Protein AF-A0A1T5K7V4-F1 (afdb_monomer)

Structure (mmCIF, N/CA/C/O backbone):
data_AF-A0A1T5K7V4-F1
#
_entry.id   AF-A0A1T5K7V4-F1
#
loop_
_atom_site.group_PDB
_atom_site.id
_atom_site.type_symbol
_atom_site.label_atom_id
_atom_site.label_alt_id
_atom_site.label_comp_id
_atom_site.label_asym_id
_atom_site.label_entity_id
_atom_site.label_seq_id
_atom_site.pdbx_PDB_ins_code
_atom_site.Cartn_x
_atom_site.Cartn_y
_atom_site.Cartn_z
_atom_site.occupancy
_atom_site.B_iso_or_equiv
_atom_site.auth_seq_id
_atom_site.auth_comp_id
_atom_site.auth_asym_id
_atom_site.auth_atom_id
_atom_site.pdbx_PDB_model_num
ATOM 1 N N . MET A 1 1 ? -40.252 -21.399 31.799 1.00 39.50 1 MET A N 1
ATOM 2 C CA . MET A 1 1 ? -39.753 -20.063 31.396 1.00 39.50 1 MET A CA 1
ATOM 3 C C . MET A 1 1 ? -38.482 -20.237 30.570 1.00 39.50 1 MET A C 1
ATOM 5 O O . MET A 1 1 ? -37.434 -20.515 31.136 1.00 39.50 1 MET A O 1
ATOM 9 N N . ALA A 1 2 ? -38.575 -20.160 29.240 1.00 42.44 2 ALA A N 1
ATOM 10 C CA . ALA A 1 2 ? -37.427 -20.296 28.344 1.00 42.44 2 ALA A CA 1
ATOM 11 C C . ALA A 1 2 ? -36.771 -18.922 28.131 1.00 42.44 2 ALA A C 1
ATOM 13 O O . ALA A 1 2 ? -37.377 -18.019 27.559 1.00 42.44 2 ALA A O 1
ATOM 14 N N . ARG A 1 3 ? -35.535 -18.749 28.612 1.00 47.44 3 ARG A N 1
ATOM 15 C CA . ARG A 1 3 ? -34.706 -17.584 28.278 1.00 47.44 3 ARG A CA 1
ATOM 16 C C . ARG A 1 3 ? -34.248 -17.726 26.827 1.00 47.44 3 ARG A C 1
ATOM 18 O O . ARG A 1 3 ? -33.303 -18.457 26.540 1.00 47.44 3 ARG A O 1
ATOM 25 N N . VAL A 1 4 ? -34.923 -17.032 25.913 1.00 49.59 4 VAL A N 1
ATOM 26 C CA . VAL A 1 4 ? -34.446 -16.857 24.537 1.00 49.59 4 VAL A CA 1
ATOM 27 C C . VAL A 1 4 ? -33.076 -16.182 24.609 1.00 49.59 4 VAL A C 1
ATOM 29 O O . VAL A 1 4 ? -32.926 -15.070 25.112 1.00 49.59 4 VAL A O 1
ATOM 32 N N . THR A 1 5 ? -32.043 -16.891 24.165 1.00 51.78 5 THR A N 1
ATOM 33 C CA . THR A 1 5 ? -30.659 -16.417 24.198 1.00 51.78 5 THR A CA 1
ATOM 34 C C . THR A 1 5 ? -30.432 -15.540 22.965 1.00 51.78 5 THR A C 1
ATOM 36 O O . THR A 1 5 ? -29.982 -16.015 21.933 1.00 51.78 5 THR A O 1
ATOM 39 N N . VAL A 1 6 ? -30.763 -14.248 23.053 1.00 53.22 6 VAL A N 1
ATOM 40 C CA . VAL A 1 6 ? -30.698 -13.268 21.936 1.00 53.22 6 VAL A CA 1
ATOM 41 C C . VAL A 1 6 ? -29.249 -12.856 21.568 1.00 53.22 6 VAL A C 1
ATOM 43 O O . VAL A 1 6 ? -29.010 -12.032 20.691 1.00 53.22 6 VAL A O 1
ATOM 46 N N . ARG A 1 7 ? -28.229 -13.431 22.220 1.00 50.47 7 ARG A N 1
ATOM 47 C CA . ARG A 1 7 ? -26.819 -13.004 22.107 1.00 50.47 7 ARG A CA 1
ATOM 48 C C . ARG A 1 7 ? -26.027 -13.412 20.838 1.00 50.47 7 ARG A C 1
ATOM 50 O O . ARG A 1 7 ? -25.084 -12.679 20.522 1.00 50.47 7 ARG A O 1
ATOM 57 N N . PRO A 1 8 ? -26.323 -14.494 20.081 1.00 53.34 8 PRO A N 1
ATOM 58 C CA . PRO A 1 8 ? -25.454 -14.883 18.963 1.00 53.34 8 PRO A CA 1
ATOM 59 C C . PRO A 1 8 ? -25.644 -14.003 17.715 1.00 53.34 8 PRO A C 1
ATOM 61 O O . PRO A 1 8 ? -24.663 -13.670 17.052 1.00 53.34 8 PRO A O 1
ATOM 64 N N . VAL A 1 9 ? -26.872 -13.552 17.429 1.00 51.09 9 VAL A N 1
ATOM 65 C CA . VAL A 1 9 ? -27.205 -12.813 16.194 1.00 51.09 9 VAL A CA 1
ATOM 66 C C . VAL A 1 9 ? -26.568 -11.419 16.159 1.00 51.09 9 VAL A C 1
ATOM 68 O O . VAL A 1 9 ? -25.961 -11.047 15.159 1.00 51.09 9 VAL A O 1
ATOM 71 N N . VAL A 1 10 ? -26.600 -10.674 17.269 1.00 53.59 10 VAL A N 1
ATOM 72 C CA . VAL A 1 10 ? -25.990 -9.328 17.353 1.00 53.59 10 VAL A CA 1
ATOM 73 C C . VAL A 1 10 ? -24.461 -9.388 17.192 1.00 53.59 10 VAL A C 1
ATOM 75 O O . VAL A 1 10 ? -23.859 -8.533 16.538 1.00 53.59 10 VAL A O 1
ATOM 78 N N . THR A 1 11 ? -23.824 -10.443 17.712 1.00 59.69 11 THR A N 1
ATOM 79 C CA . THR A 1 11 ? -22.369 -10.654 17.595 1.00 59.69 11 THR A CA 1
ATOM 80 C C . THR A 1 11 ? -21.961 -11.011 16.159 1.00 59.69 11 THR A C 1
ATOM 82 O O . THR A 1 11 ? -20.936 -10.532 15.669 1.00 59.69 11 THR A O 1
ATOM 85 N N . LEU A 1 12 ? -22.772 -11.815 15.462 1.00 57.81 12 LEU A N 1
ATOM 86 C CA . LEU A 1 12 ? -22.570 -12.166 14.052 1.00 57.81 12 LEU A CA 1
ATOM 87 C C . LEU A 1 12 ? -22.741 -10.950 13.131 1.00 57.81 12 LEU A C 1
ATOM 89 O O . LEU A 1 12 ? -21.874 -10.704 12.294 1.00 57.81 12 LEU A O 1
ATOM 93 N N . LEU A 1 13 ? -23.784 -10.140 13.341 1.00 60.09 13 LEU A N 1
ATOM 94 C CA . LEU A 1 13 ? -24.031 -8.917 12.565 1.00 60.09 13 LEU A CA 1
ATOM 95 C C . LEU A 1 13 ? -22.907 -7.886 12.737 1.00 60.09 13 LEU A C 1
ATOM 97 O O . LEU A 1 13 ? -22.443 -7.302 11.761 1.00 60.09 13 LEU A O 1
ATOM 101 N N . THR A 1 14 ? -22.397 -7.719 13.961 1.00 63.12 14 THR A N 1
ATOM 102 C CA . THR A 1 14 ? -21.269 -6.808 14.230 1.00 63.12 14 THR A CA 1
ATOM 103 C C . THR A 1 14 ? -19.984 -7.273 13.539 1.00 63.12 14 THR A C 1
ATOM 105 O O . THR A 1 14 ? -19.242 -6.462 12.985 1.00 63.12 14 THR A O 1
ATOM 108 N N . ARG A 1 15 ? -19.719 -8.588 13.524 1.00 59.88 15 ARG A N 1
ATOM 109 C CA . ARG A 1 15 ? -18.563 -9.158 12.815 1.00 59.88 15 ARG A CA 1
ATOM 110 C C . ARG A 1 15 ? -18.683 -9.014 11.299 1.00 59.88 15 ARG A C 1
ATOM 112 O O . ARG A 1 15 ? -17.694 -8.654 10.669 1.00 59.88 15 ARG A O 1
ATOM 119 N N . ALA A 1 16 ? -19.867 -9.239 10.733 1.00 56.91 16 ALA A N 1
ATOM 120 C CA . ALA A 1 16 ? -20.115 -9.055 9.306 1.00 56.91 16 ALA A CA 1
ATOM 121 C C . ALA A 1 16 ? -19.948 -7.584 8.886 1.00 56.91 16 ALA A C 1
ATOM 123 O O . ALA A 1 16 ? -19.241 -7.297 7.927 1.00 56.91 16 ALA A O 1
ATOM 124 N N . ALA A 1 17 ? -20.490 -6.636 9.657 1.00 61.06 17 ALA A N 1
ATOM 125 C CA . ALA A 1 17 ? -20.337 -5.206 9.383 1.00 61.06 17 ALA A CA 1
ATOM 126 C C . ALA A 1 17 ? -18.891 -4.696 9.546 1.00 61.06 17 ALA A C 1
ATOM 128 O O . ALA A 1 17 ? -18.508 -3.717 8.905 1.00 61.06 17 ALA A O 1
ATOM 129 N N . SER A 1 18 ? -18.084 -5.324 10.410 1.00 65.25 18 SER A N 1
ATOM 130 C CA . SER A 1 18 ? -16.643 -5.045 10.490 1.00 65.25 18 SER A CA 1
ATOM 131 C C . SER A 1 18 ? -15.904 -5.598 9.274 1.00 65.25 18 SER A C 1
ATOM 133 O O . SER A 1 18 ? -15.053 -4.910 8.731 1.00 65.25 18 SER A O 1
ATOM 135 N N . PHE A 1 19 ? -16.250 -6.810 8.832 1.00 59.59 19 PHE A N 1
ATOM 136 C CA . PHE A 1 19 ? -15.637 -7.443 7.665 1.00 59.59 19 PHE A CA 1
ATOM 137 C C . PHE A 1 19 ? -15.934 -6.680 6.369 1.00 59.59 19 PHE A C 1
ATOM 139 O O . PHE A 1 19 ? -15.029 -6.470 5.573 1.00 59.59 19 PHE A O 1
ATOM 146 N N . LEU A 1 20 ? -17.166 -6.199 6.184 1.00 64.25 20 LEU A N 1
ATOM 147 C CA . LEU A 1 20 ? -17.526 -5.379 5.022 1.00 64.25 20 LEU A CA 1
ATOM 148 C C . LEU A 1 20 ? -16.727 -4.068 4.985 1.00 64.25 20 LEU A C 1
ATOM 150 O O . LEU A 1 20 ? -16.114 -3.762 3.973 1.00 64.25 20 LEU A O 1
ATOM 154 N N . ARG A 1 21 ? -16.606 -3.368 6.122 1.00 70.06 21 ARG A N 1
ATOM 155 C CA . ARG A 1 21 ? -15.768 -2.157 6.224 1.00 70.06 21 ARG A CA 1
ATOM 156 C C . ARG A 1 21 ? -14.282 -2.412 5.978 1.00 70.06 21 ARG A C 1
ATOM 158 O O . ARG A 1 21 ? -13.560 -1.508 5.562 1.00 70.06 21 ARG A O 1
ATOM 165 N N . ASP A 1 22 ? -13.815 -3.607 6.314 1.00 77.00 22 ASP A N 1
ATOM 166 C CA . ASP A 1 22 ? -12.448 -4.042 6.058 1.00 77.00 22 ASP A CA 1
ATOM 167 C C . ASP A 1 22 ? -12.225 -4.318 4.561 1.00 77.00 22 ASP A C 1
ATOM 169 O O . ASP A 1 22 ? -11.157 -3.992 4.046 1.00 77.00 22 ASP A O 1
ATOM 173 N N . LEU A 1 23 ? -13.227 -4.854 3.854 1.00 74.75 23 LEU A N 1
ATOM 174 C CA . LEU A 1 23 ? -13.189 -5.030 2.399 1.00 74.75 23 LEU A CA 1
ATOM 175 C C . LEU A 1 23 ? -13.211 -3.690 1.660 1.00 74.75 23 LEU A C 1
ATOM 177 O O . LEU A 1 23 ? -12.323 -3.466 0.842 1.00 74.75 23 LEU A O 1
ATOM 181 N N . ASP A 1 24 ? -14.125 -2.783 2.021 1.00 80.94 24 ASP A N 1
ATOM 182 C CA . ASP A 1 24 ? -14.196 -1.439 1.426 1.00 80.94 24 ASP A CA 1
ATOM 183 C C . ASP A 1 24 ? -12.839 -0.724 1.543 1.00 80.94 24 ASP A C 1
ATOM 185 O O . ASP A 1 24 ? -12.306 -0.198 0.571 1.00 80.94 24 ASP A O 1
ATOM 189 N N . PHE A 1 25 ? -12.200 -0.805 2.716 1.00 81.06 25 PHE A N 1
ATOM 190 C CA . PHE A 1 25 ? -10.872 -0.227 2.924 1.00 81.06 25 PHE A CA 1
ATOM 191 C C . PHE A 1 25 ? -9.785 -0.857 2.040 1.00 81.06 25 PHE A C 1
ATOM 193 O O . PHE A 1 25 ? -8.872 -0.158 1.606 1.00 81.06 25 PHE A O 1
ATOM 200 N N . LEU A 1 26 ? -9.817 -2.172 1.807 1.00 83.19 26 LEU A N 1
ATOM 201 C CA . LEU A 1 26 ? -8.848 -2.835 0.926 1.00 83.19 26 LEU A CA 1
ATOM 202 C C . LEU A 1 26 ? -9.072 -2.458 -0.541 1.00 83.19 26 LEU A C 1
ATOM 204 O O . LEU A 1 26 ? -8.110 -2.384 -1.309 1.00 83.19 26 LEU A O 1
ATOM 208 N N . ASP A 1 27 ? -10.312 -2.202 -0.933 1.00 84.00 27 ASP A N 1
ATOM 209 C CA . ASP A 1 27 ? -10.637 -1.727 -2.273 1.00 84.00 27 ASP A CA 1
ATOM 210 C C . ASP A 1 27 ? -10.198 -0.273 -2.464 1.00 84.00 27 ASP A C 1
ATOM 212 O O . ASP A 1 27 ? -9.469 0.001 -3.422 1.00 84.00 27 ASP A O 1
ATOM 216 N N . ASP A 1 28 ? -10.461 0.604 -1.491 1.00 82.50 28 ASP A N 1
ATOM 217 C CA . ASP A 1 28 ? -9.928 1.973 -1.451 1.00 82.50 28 ASP A CA 1
ATOM 218 C C . ASP A 1 28 ? -8.393 1.974 -1.510 1.00 82.50 28 ASP A C 1
ATOM 220 O O . ASP A 1 28 ? -7.775 2.684 -2.306 1.00 82.50 28 ASP A O 1
ATOM 224 N N . LEU A 1 29 ? -7.749 1.119 -0.708 1.00 83.75 29 LEU A N 1
ATOM 225 C CA . LEU A 1 29 ? -6.296 0.970 -0.706 1.00 83.75 29 LEU A CA 1
ATOM 226 C C . LEU A 1 29 ? -5.785 0.469 -2.064 1.00 83.75 29 LEU A C 1
ATOM 228 O O . LEU A 1 29 ? -4.767 0.944 -2.555 1.00 83.75 29 LEU A O 1
ATOM 232 N N . GLY A 1 30 ? -6.478 -0.488 -2.680 1.00 81.00 30 GLY A N 1
ATOM 233 C CA . GLY A 1 30 ? -6.131 -1.023 -3.993 1.00 81.00 30 GLY A CA 1
ATOM 234 C C . GLY A 1 30 ? -6.259 0.012 -5.112 1.00 81.00 30 GLY A C 1
ATOM 235 O O . GLY A 1 30 ? -5.440 0.002 -6.035 1.00 81.00 30 GLY A O 1
ATOM 236 N N . ALA A 1 31 ? -7.231 0.919 -5.013 1.00 82.62 31 ALA A N 1
ATOM 237 C CA . ALA A 1 31 ? -7.448 2.014 -5.955 1.00 82.62 31 ALA A CA 1
ATOM 238 C C . ALA A 1 31 ? -6.486 3.194 -5.735 1.00 82.62 31 ALA A C 1
ATOM 240 O O . ALA A 1 31 ? -6.142 3.896 -6.687 1.00 82.62 31 ALA A O 1
ATOM 241 N N . ALA A 1 32 ? -5.998 3.388 -4.509 1.00 84.31 32 ALA A N 1
ATOM 242 C CA . ALA A 1 32 ? -5.129 4.504 -4.167 1.00 84.31 32 ALA A CA 1
ATOM 243 C C . ALA A 1 32 ? -3.820 4.516 -4.969 1.00 84.31 32 ALA A C 1
ATOM 245 O O . ALA A 1 32 ? -3.180 3.487 -5.221 1.00 84.31 32 ALA A O 1
ATOM 246 N N . THR A 1 33 ? -3.389 5.719 -5.344 1.00 77.19 33 THR A N 1
ATOM 247 C CA . THR A 1 33 ? -2.130 5.949 -6.065 1.00 77.19 33 THR A CA 1
ATOM 248 C C . THR A 1 33 ? -0.924 5.836 -5.138 1.00 77.19 33 THR A C 1
ATOM 250 O O . THR A 1 33 ? 0.098 5.271 -5.525 1.00 77.19 33 THR A O 1
ATOM 253 N N . ALA A 1 34 ? -1.047 6.301 -3.896 1.00 81.94 34 ALA A N 1
ATOM 254 C CA . ALA A 1 34 ? -0.035 6.153 -2.862 1.00 81.94 34 ALA A CA 1
ATOM 255 C C . ALA A 1 34 ? -0.683 5.990 -1.487 1.00 81.94 34 ALA A C 1
ATOM 257 O O . ALA A 1 34 ? -1.753 6.527 -1.213 1.00 81.94 34 ALA A O 1
ATOM 258 N N . VAL A 1 35 ? 0.009 5.278 -0.605 1.00 88.25 35 VAL A N 1
ATOM 259 C CA . VAL A 1 35 ? -0.427 5.024 0.769 1.00 88.25 35 VAL A CA 1
ATOM 260 C C . VAL A 1 35 ? 0.689 5.394 1.732 1.00 88.25 35 VAL A C 1
ATOM 262 O O . VAL A 1 35 ? 1.864 5.458 1.357 1.00 88.25 35 VAL A O 1
ATOM 265 N N . GLN A 1 36 ? 0.336 5.648 2.988 1.00 89.44 36 GLN A N 1
ATOM 266 C CA . GLN A 1 36 ? 1.325 5.840 4.043 1.00 89.44 36 GLN A CA 1
ATOM 267 C C . GLN A 1 36 ? 1.385 4.606 4.936 1.00 89.44 36 GLN A C 1
ATOM 269 O O . GLN A 1 36 ? 0.387 4.220 5.546 1.00 89.44 36 GLN A O 1
ATOM 274 N N . VAL A 1 37 ? 2.572 4.014 5.037 1.00 89.38 37 VAL A N 1
ATOM 275 C CA . VAL A 1 37 ? 2.894 2.971 6.008 1.00 89.38 37 VAL A CA 1
ATOM 276 C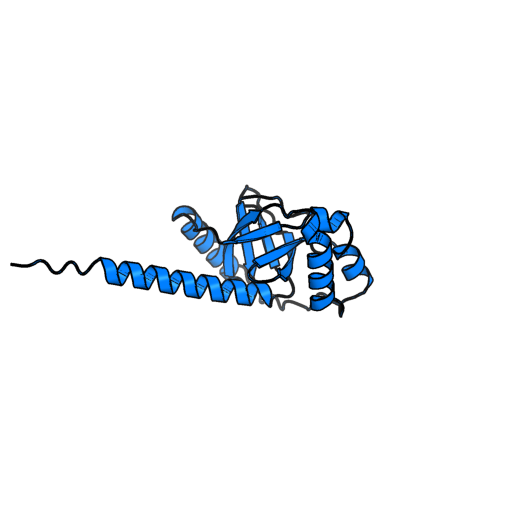 C . VAL A 1 37 ? 3.484 3.638 7.245 1.00 89.38 37 VAL A C 1
ATOM 278 O O . VAL A 1 37 ? 4.473 4.361 7.159 1.00 89.38 37 VAL A O 1
ATOM 281 N N . VAL A 1 38 ? 2.889 3.395 8.409 1.00 89.12 38 VAL A N 1
ATOM 282 C CA . VAL A 1 38 ? 3.393 3.879 9.699 1.00 89.12 38 VAL A CA 1
ATOM 283 C C . VAL A 1 38 ? 3.786 2.676 10.554 1.00 89.12 38 VAL A C 1
ATOM 285 O O . VAL A 1 38 ? 2.896 1.936 10.989 1.00 89.12 38 VAL A O 1
ATOM 288 N N . PRO A 1 39 ? 5.085 2.451 10.820 1.00 85.75 39 PRO A N 1
ATOM 289 C CA . PRO A 1 39 ? 5.527 1.391 11.721 1.00 85.75 39 PRO A CA 1
ATOM 290 C C . PRO A 1 39 ? 4.846 1.500 13.089 1.00 85.75 39 PRO A C 1
ATOM 292 O O . PRO A 1 39 ? 4.633 2.598 13.597 1.00 85.75 39 PRO A O 1
ATOM 295 N N . ALA A 1 40 ? 4.499 0.366 13.703 1.00 82.50 40 ALA A N 1
ATOM 296 C CA . ALA A 1 40 ? 3.844 0.377 15.014 1.00 82.50 40 ALA A CA 1
ATOM 297 C C . ALA A 1 40 ? 4.801 0.682 16.183 1.00 82.50 40 ALA A C 1
ATOM 299 O O . ALA A 1 40 ? 4.335 0.953 17.285 1.00 82.50 40 ALA A O 1
ATOM 300 N N . ARG A 1 41 ? 6.124 0.604 15.973 1.00 75.31 41 ARG A N 1
ATOM 301 C CA . ARG A 1 41 ? 7.129 0.981 16.980 1.00 75.31 41 ARG A CA 1
ATOM 302 C C . ARG A 1 41 ? 7.363 2.489 16.956 1.00 75.31 41 ARG A C 1
AT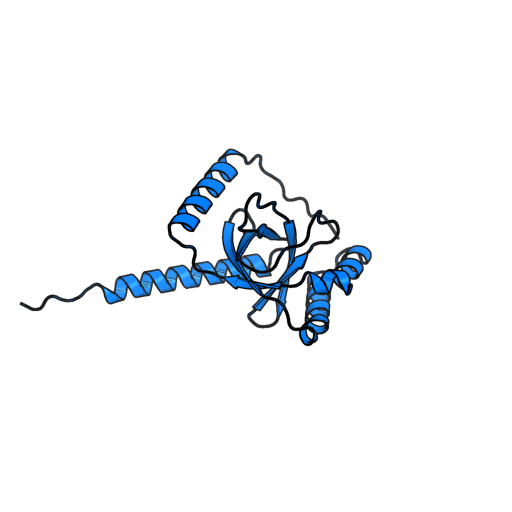OM 304 O O . ARG A 1 41 ? 7.495 3.065 15.879 1.00 75.31 41 ARG A O 1
ATOM 311 N N . GLU A 1 42 ? 7.454 3.097 18.135 1.00 66.38 42 GLU A N 1
ATOM 312 C CA . GLU A 1 42 ? 7.743 4.523 18.269 1.00 66.38 42 GLU A CA 1
ATOM 313 C C . GLU A 1 42 ? 9.243 4.855 18.147 1.00 66.38 42 GLU A C 1
ATOM 315 O O . GLU A 1 42 ? 10.077 4.058 18.583 1.00 66.38 42 GLU A O 1
ATOM 320 N N . PRO A 1 43 ? 9.592 6.039 17.602 1.00 69.25 43 PRO A N 1
ATOM 321 C CA . PRO A 1 43 ? 8.702 6.958 16.887 1.00 69.25 43 PRO A CA 1
ATOM 322 C C . PRO A 1 43 ? 8.377 6.426 15.476 1.00 69.25 43 PRO A C 1
ATOM 324 O O . PRO A 1 43 ? 9.253 6.311 14.616 1.00 69.25 43 PRO A O 1
ATOM 327 N N . GLY A 1 44 ? 7.101 6.115 15.225 1.00 70.81 44 GLY A N 1
ATOM 328 C CA . GLY A 1 44 ? 6.633 5.583 13.946 1.00 70.81 44 GLY A CA 1
ATOM 329 C C . GLY A 1 44 ? 6.493 6.707 12.927 1.00 70.81 44 GLY A C 1
ATOM 330 O O . GLY A 1 44 ? 5.504 7.437 12.939 1.00 70.81 44 GLY A O 1
ATOM 331 N N . ARG A 1 45 ? 7.485 6.880 12.049 1.00 81.38 45 ARG A N 1
ATOM 332 C CA . ARG A 1 45 ? 7.432 7.901 10.991 1.00 81.38 45 ARG A CA 1
ATOM 333 C C . ARG A 1 45 ? 6.667 7.374 9.773 1.00 81.38 45 ARG A C 1
ATOM 335 O O . ARG A 1 45 ? 6.975 6.270 9.326 1.00 81.38 45 ARG A O 1
ATOM 342 N N . PRO A 1 46 ? 5.714 8.139 9.211 1.00 85.31 46 PRO A N 1
ATOM 343 C CA . PRO A 1 46 ? 5.037 7.744 7.986 1.00 85.31 46 PRO A CA 1
ATOM 344 C C . PRO A 1 46 ? 6.000 7.638 6.805 1.00 85.31 46 PRO A C 1
ATOM 346 O O . PRO A 1 46 ? 6.809 8.533 6.559 1.00 85.31 46 PRO A O 1
ATOM 349 N N . GLN A 1 47 ? 5.886 6.544 6.063 1.00 86.25 47 GLN A N 1
ATOM 350 C CA . GLN A 1 47 ? 6.664 6.254 4.868 1.00 86.25 47 GLN A CA 1
ATOM 351 C C . GLN A 1 47 ? 5.712 6.104 3.691 1.00 86.25 47 GLN A C 1
ATOM 353 O O . GLN A 1 47 ? 4.721 5.378 3.765 1.00 86.25 47 GLN A O 1
ATOM 358 N N . ARG A 1 48 ? 5.994 6.823 2.604 1.00 87.81 48 ARG A N 1
ATOM 359 C CA . ARG A 1 48 ? 5.194 6.740 1.384 1.00 87.81 48 ARG A CA 1
ATOM 360 C C . ARG A 1 48 ? 5.491 5.417 0.679 1.00 87.81 48 ARG A C 1
ATOM 362 O O . ARG A 1 48 ? 6.650 5.109 0.404 1.00 87.81 48 ARG A O 1
ATOM 369 N N . SER A 1 49 ? 4.438 4.687 0.345 1.00 87.94 49 SER A N 1
ATOM 370 C CA . SER A 1 49 ? 4.509 3.416 -0.368 1.00 87.94 49 SER A CA 1
ATOM 371 C C . SER A 1 49 ? 3.528 3.401 -1.532 1.00 87.94 49 SER A C 1
ATOM 373 O O . SER A 1 49 ? 2.484 4.054 -1.493 1.00 87.94 49 SER A O 1
ATOM 375 N N . TRP A 1 50 ? 3.874 2.662 -2.579 1.00 90.56 50 TRP A N 1
ATOM 376 C CA . TRP A 1 50 ? 2.961 2.328 -3.667 1.00 90.56 50 TRP A CA 1
ATOM 377 C C . TRP A 1 50 ? 2.319 0.979 -3.396 1.00 90.56 50 TRP A C 1
ATOM 379 O O . TRP A 1 50 ? 2.924 0.123 -2.748 1.00 90.56 50 TRP A O 1
ATOM 389 N N . VAL A 1 51 ? 1.110 0.782 -3.908 1.00 91.62 51 VAL A N 1
ATOM 390 C CA . VAL A 1 51 ? 0.289 -0.391 -3.609 1.00 91.62 51 VAL A CA 1
ATOM 391 C C . VAL A 1 51 ? -0.239 -1.017 -4.888 1.00 91.62 51 VAL A C 1
ATOM 393 O O . VAL A 1 51 ? -0.733 -0.317 -5.770 1.00 91.62 51 VAL A O 1
ATOM 396 N N . VAL A 1 52 ? -0.159 -2.339 -4.982 1.00 92.56 52 VAL A N 1
ATOM 397 C CA . VAL A 1 52 ? -0.726 -3.121 -6.087 1.00 92.56 52 VAL A CA 1
ATOM 398 C C . VAL A 1 52 ? -1.552 -4.273 -5.550 1.00 92.56 52 VAL A C 1
ATOM 400 O O . VAL A 1 52 ? -1.359 -4.730 -4.420 1.00 92.56 52 VAL A O 1
ATOM 403 N N . ARG A 1 53 ? -2.477 -4.740 -6.385 1.00 91.75 53 ARG A N 1
ATOM 404 C CA . ARG A 1 53 ? -3.266 -5.938 -6.139 1.00 91.75 53 ARG A CA 1
ATOM 405 C C . ARG A 1 53 ? -2.773 -7.054 -7.048 1.00 91.75 53 ARG A C 1
ATOM 407 O O . ARG A 1 53 ? -2.632 -6.839 -8.247 1.00 91.75 53 ARG A O 1
ATOM 414 N N . LEU A 1 54 ? -2.557 -8.231 -6.473 1.00 91.00 54 LEU A N 1
ATOM 415 C CA . LEU A 1 54 ? -2.288 -9.465 -7.206 1.00 91.00 54 LEU A CA 1
ATOM 416 C C . LEU A 1 54 ? -3.226 -10.544 -6.653 1.00 91.00 54 LEU A C 1
ATOM 418 O O . LEU A 1 54 ? -3.148 -10.910 -5.479 1.00 91.00 54 LEU A O 1
ATOM 422 N N . GLY A 1 55 ? -4.175 -10.996 -7.476 1.00 88.00 55 GLY A N 1
ATOM 423 C CA . GLY A 1 55 ? -5.281 -11.840 -7.019 1.00 88.00 55 GLY A CA 1
ATOM 424 C C . GLY A 1 55 ? -6.130 -11.143 -5.946 1.00 88.00 55 GL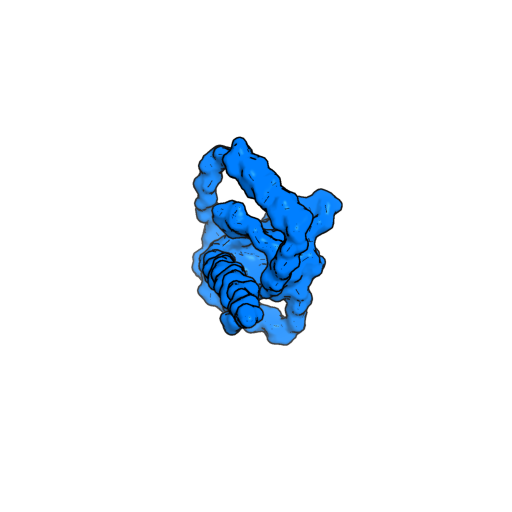Y A C 1
ATOM 425 O O . GLY A 1 55 ? -6.639 -10.042 -6.156 1.00 88.00 55 GLY A O 1
ATOM 426 N N . HIS A 1 56 ? -6.266 -11.774 -4.778 1.00 85.06 56 HIS A N 1
ATOM 427 C CA . HIS A 1 56 ? -7.022 -11.238 -3.636 1.00 85.06 56 HIS A CA 1
ATOM 428 C C . HIS A 1 56 ? -6.156 -10.481 -2.623 1.00 85.06 56 HIS A C 1
ATOM 430 O O . HIS A 1 56 ? -6.655 -10.038 -1.589 1.00 85.06 56 HIS A O 1
ATOM 436 N N . ASP A 1 57 ? -4.862 -10.342 -2.895 1.00 90.00 57 ASP A N 1
ATOM 437 C CA . ASP A 1 57 ? -3.899 -9.794 -1.956 1.00 90.00 57 ASP A CA 1
ATOM 438 C C . ASP A 1 57 ? -3.388 -8.428 -2.388 1.00 90.00 57 ASP A C 1
ATOM 440 O O . ASP A 1 57 ? -3.263 -8.127 -3.576 1.00 90.00 57 ASP A O 1
ATOM 444 N N . LEU A 1 58 ? -3.067 -7.609 -1.388 1.00 92.38 58 LEU A N 1
ATOM 445 C CA . LEU A 1 58 ? -2.452 -6.306 -1.580 1.00 92.38 58 LEU A CA 1
ATOM 446 C C . LEU A 1 58 ? -0.995 -6.346 -1.153 1.00 92.38 58 LEU A C 1
ATOM 448 O O . LEU A 1 58 ? -0.633 -6.959 -0.144 1.00 92.38 58 LEU A O 1
ATOM 452 N N . TYR A 1 59 ? -0.178 -5.644 -1.919 1.00 92.81 59 TYR A N 1
ATOM 453 C CA . TYR A 1 59 ? 1.258 -5.563 -1.733 1.00 92.81 59 TYR A CA 1
ATOM 454 C C . TYR A 1 59 ? 1.662 -4.105 -1.707 1.00 92.81 59 TYR A C 1
ATOM 456 O O . TYR A 1 59 ? 1.173 -3.309 -2.507 1.00 92.81 59 TYR A O 1
ATOM 464 N N . VAL A 1 60 ? 2.541 -3.759 -0.774 1.00 92.25 60 VAL A N 1
ATOM 465 C CA . VAL A 1 60 ? 3.128 -2.427 -0.676 1.00 92.25 60 VAL A CA 1
ATOM 466 C C . VAL A 1 60 ? 4.617 -2.501 -0.938 1.00 92.25 60 VAL A C 1
ATOM 468 O O . VAL A 1 60 ? 5.281 -3.440 -0.508 1.00 92.25 60 VAL A O 1
ATOM 471 N N . ARG A 1 61 ? 5.137 -1.476 -1.601 1.00 91.69 61 ARG A N 1
ATOM 472 C CA . ARG A 1 61 ? 6.559 -1.286 -1.875 1.00 91.69 61 ARG A CA 1
ATOM 473 C C . ARG A 1 61 ? 6.917 0.160 -1.578 1.00 91.69 61 ARG A C 1
ATOM 475 O O . ARG A 1 61 ? 6.076 1.049 -1.747 1.00 91.69 61 ARG A O 1
ATOM 482 N N . SER A 1 62 ? 8.128 0.418 -1.092 1.00 86.44 62 SER A N 1
ATOM 483 C CA . SER A 1 62 ? 8.567 1.794 -0.847 1.00 86.44 62 SER A CA 1
ATOM 484 C C . SER A 1 62 ? 8.474 2.628 -2.120 1.00 86.44 62 SER A C 1
ATOM 486 O O . SER A 1 62 ? 8.909 2.201 -3.187 1.00 86.44 62 SER A O 1
ATOM 488 N N . ALA A 1 63 ? 7.891 3.821 -2.003 1.00 79.75 63 ALA A N 1
ATOM 489 C CA . ALA A 1 63 ? 7.788 4.722 -3.136 1.00 79.75 63 ALA A CA 1
ATOM 490 C C . ALA A 1 63 ? 9.176 5.290 -3.493 1.00 79.75 63 ALA A C 1
ATOM 492 O O . ALA A 1 63 ? 9.987 5.545 -2.593 1.00 79.75 63 ALA A O 1
ATOM 493 N N . PRO A 1 64 ? 9.443 5.569 -4.779 1.00 67.94 64 PRO A N 1
ATOM 494 C CA . PRO A 1 64 ? 10.632 6.310 -5.185 1.00 67.94 64 PRO A CA 1
ATOM 495 C C . PRO A 1 64 ? 10.779 7.622 -4.393 1.00 67.94 64 PRO A C 1
ATOM 497 O O . PRO A 1 64 ? 9.801 8.336 -4.164 1.00 67.94 64 PRO A O 1
ATOM 500 N N . GLY A 1 65 ? 11.998 7.927 -3.937 1.00 66.75 65 GLY A N 1
ATOM 501 C CA . GLY A 1 65 ? 12.293 9.136 -3.155 1.00 66.75 65 GLY A CA 1
ATOM 502 C C . GLY A 1 65 ? 11.815 9.115 -1.695 1.00 66.75 65 GLY A C 1
ATOM 503 O O . GLY A 1 65 ? 11.929 10.125 -1.003 1.00 66.75 65 GLY A O 1
ATOM 504 N N . SER A 1 66 ? 11.288 7.993 -1.186 1.00 66.44 66 SER A N 1
ATOM 505 C CA . SER A 1 66 ? 10.927 7.886 0.232 1.00 66.44 66 SER A CA 1
ATOM 506 C C . SER A 1 66 ? 12.172 7.925 1.131 1.00 66.44 66 SER A C 1
ATOM 508 O O . SER A 1 66 ? 13.128 7.185 0.903 1.00 66.44 66 SER A O 1
ATOM 510 N N . VAL A 1 67 ? 12.132 8.723 2.204 1.00 57.28 67 VAL A N 1
ATOM 511 C CA . VAL A 1 67 ? 13.230 8.882 3.190 1.00 57.28 67 VAL A CA 1
ATOM 512 C C . VAL A 1 67 ? 13.386 7.644 4.106 1.00 57.28 67 VAL A C 1
ATOM 514 O O . VAL A 1 67 ? 14.086 7.675 5.113 1.00 57.28 67 VAL A O 1
ATOM 517 N N . GLY A 1 68 ? 12.725 6.524 3.796 1.00 61.84 68 GLY A N 1
ATOM 518 C CA . GLY A 1 68 ? 12.816 5.290 4.573 1.00 61.84 68 GLY A CA 1
ATOM 519 C C . GLY A 1 68 ? 12.054 4.123 3.949 1.00 61.84 68 GLY A C 1
ATOM 520 O O . GLY A 1 68 ? 11.183 4.318 3.105 1.00 61.84 68 GLY A O 1
ATOM 521 N N . ARG A 1 69 ? 12.375 2.901 4.391 1.00 72.50 69 ARG A N 1
ATOM 522 C CA . ARG A 1 69 ? 11.677 1.674 3.985 1.00 72.50 69 ARG A CA 1
ATOM 523 C C . ARG A 1 69 ? 10.695 1.198 5.041 1.00 72.50 69 ARG A C 1
ATOM 525 O O . ARG A 1 69 ? 11.031 1.232 6.231 1.00 72.50 69 ARG A O 1
ATOM 532 N N . ALA A 1 70 ? 9.542 0.704 4.592 1.00 71.62 70 ALA A N 1
ATOM 533 C CA . ALA A 1 70 ? 8.662 -0.067 5.458 1.00 71.62 70 ALA A CA 1
ATOM 534 C C . ALA A 1 70 ? 9.459 -1.248 6.022 1.00 71.62 70 ALA A C 1
ATOM 536 O O . ALA A 1 70 ? 10.189 -1.919 5.294 1.00 71.62 70 ALA A O 1
ATOM 537 N N . GLY A 1 71 ? 9.397 -1.444 7.336 1.00 75.56 71 GLY A N 1
ATOM 538 C CA . GLY A 1 71 ? 9.892 -2.663 7.964 1.00 75.56 71 GLY A CA 1
ATOM 539 C C . GLY A 1 71 ? 8.779 -3.702 8.008 1.00 75.56 71 GLY A C 1
ATOM 540 O O . GLY A 1 71 ? 7.610 -3.336 8.145 1.00 75.56 71 GLY A O 1
ATOM 541 N N . GLY A 1 72 ? 9.133 -4.984 7.942 1.00 83.06 72 GLY A N 1
ATOM 542 C CA . GLY A 1 72 ? 8.182 -6.067 8.177 1.00 83.06 72 GLY A CA 1
ATOM 543 C C . GLY A 1 72 ? 7.556 -6.007 9.578 1.00 83.06 72 GLY A C 1
ATOM 544 O O . GLY A 1 72 ? 8.080 -5.383 10.508 1.00 83.06 72 GLY A O 1
ATOM 545 N N . GLY A 1 73 ? 6.422 -6.684 9.745 1.00 89.06 73 GLY A N 1
ATOM 546 C CA . GLY A 1 73 ? 5.723 -6.803 11.021 1.00 89.06 73 GLY A CA 1
ATOM 547 C C . GLY A 1 73 ? 4.557 -5.824 11.200 1.00 89.06 73 GLY A C 1
ATOM 548 O O . GLY A 1 73 ? 3.826 -5.504 10.264 1.00 89.06 73 GLY A O 1
ATOM 549 N N . ARG A 1 74 ? 4.313 -5.400 12.448 1.00 90.62 74 ARG A N 1
ATOM 550 C CA . ARG A 1 74 ? 3.150 -4.565 12.798 1.00 90.62 74 ARG A CA 1
ATOM 551 C C . ARG A 1 74 ? 3.302 -3.146 12.253 1.00 90.62 74 ARG A C 1
ATOM 553 O O . ARG A 1 74 ? 4.259 -2.447 12.590 1.00 90.62 74 ARG A O 1
ATOM 560 N N . ALA A 1 75 ? 2.295 -2.693 11.518 1.00 90.69 75 ALA A N 1
ATOM 561 C CA . ALA A 1 75 ? 2.216 -1.334 11.001 1.00 90.69 75 ALA A CA 1
ATOM 562 C C . ALA A 1 75 ? 0.766 -0.830 10.987 1.00 90.69 75 ALA A C 1
ATOM 564 O O . ALA A 1 75 ? -0.176 -1.548 11.325 1.00 90.69 75 ALA A O 1
ATOM 565 N N . HIS A 1 76 ? 0.595 0.425 10.592 1.00 89.44 76 HIS A N 1
ATOM 566 C CA . HIS A 1 76 ? -0.685 0.995 10.212 1.00 89.44 76 HIS A CA 1
ATOM 567 C C . HIS A 1 76 ? -0.606 1.486 8.773 1.00 89.44 76 HIS A C 1
ATOM 569 O O . HIS A 1 76 ? 0.386 2.107 8.395 1.00 89.44 76 HIS A O 1
ATOM 575 N N . LEU A 1 77 ? -1.663 1.256 8.004 1.00 89.31 77 LEU A N 1
ATOM 576 C CA . LEU A 1 77 ? -1.854 1.894 6.710 1.00 89.31 77 LEU A CA 1
ATOM 577 C C . LEU A 1 77 ? -2.770 3.094 6.847 1.00 89.31 77 LEU A C 1
ATOM 579 O O . LEU A 1 77 ? -3.738 3.053 7.607 1.00 89.31 77 LEU A O 1
ATOM 583 N N . GLN A 1 78 ? -2.447 4.147 6.107 1.00 86.69 78 GLN A N 1
ATOM 584 C CA . GLN A 1 78 ? -3.270 5.336 5.968 1.00 86.69 78 GLN A CA 1
ATOM 585 C C . GLN A 1 78 ? -3.555 5.624 4.499 1.00 86.69 78 GLN A C 1
ATOM 587 O O . GLN A 1 78 ? -2.626 5.739 3.695 1.00 86.69 78 GLN A O 1
ATOM 592 N N . VAL A 1 79 ? -4.842 5.782 4.198 1.00 84.25 79 VAL A N 1
ATOM 593 C CA . VAL A 1 79 ? -5.374 6.237 2.911 1.00 84.25 79 VAL A CA 1
ATOM 594 C C . VAL A 1 79 ? -6.521 7.205 3.198 1.00 84.25 79 VAL A C 1
ATOM 596 O O . VAL A 1 79 ? -7.329 6.942 4.085 1.00 84.25 79 VAL A O 1
ATOM 599 N N . ASP A 1 80 ? -6.511 8.383 2.577 1.00 79.94 80 ASP A N 1
ATOM 600 C CA . ASP A 1 80 ? -7.547 9.427 2.703 1.00 79.94 80 ASP A CA 1
ATOM 601 C C . ASP A 1 80 ? -7.971 9.812 4.134 1.00 79.94 80 ASP A C 1
ATOM 603 O O . ASP A 1 80 ? -9.044 10.352 4.395 1.00 79.94 80 ASP A O 1
ATOM 607 N N . GLY A 1 81 ? -7.073 9.614 5.103 1.00 78.38 81 GLY A N 1
ATOM 608 C CA . GLY A 1 81 ? -7.333 9.861 6.523 1.00 78.38 81 GLY A CA 1
ATOM 609 C C . GLY A 1 81 ? -7.828 8.672 7.322 1.00 78.38 81 GLY A C 1
ATOM 610 O O . GLY A 1 81 ? -7.840 8.737 8.552 1.00 78.38 81 GLY A O 1
ATOM 611 N N . THR A 1 82 ? -8.200 7.593 6.648 1.00 82.62 82 THR A N 1
ATOM 612 C CA . THR A 1 82 ? -8.561 6.336 7.281 1.00 82.62 82 THR A CA 1
ATOM 613 C C . THR A 1 82 ? -7.293 5.586 7.644 1.00 82.62 82 THR A C 1
ATOM 615 O O . THR A 1 82 ? -6.474 5.265 6.785 1.00 82.62 82 THR A O 1
ATOM 618 N N . ARG A 1 83 ? -7.136 5.287 8.937 1.00 84.81 83 ARG A N 1
ATOM 619 C CA . ARG A 1 83 ? -6.036 4.478 9.465 1.00 84.81 83 ARG A CA 1
ATOM 620 C C . ARG A 1 83 ? -6.526 3.072 9.794 1.00 84.81 83 ARG A C 1
ATOM 622 O O . ARG A 1 83 ? -7.556 2.914 10.459 1.00 84.81 83 ARG A O 1
ATOM 629 N N . ARG A 1 84 ? -5.775 2.050 9.378 1.00 86.56 84 ARG A N 1
ATOM 630 C CA . ARG A 1 84 ? -6.045 0.648 9.729 1.00 86.56 84 ARG A CA 1
ATOM 631 C C . ARG A 1 84 ? -4.791 -0.092 10.195 1.00 86.56 84 ARG A C 1
ATOM 633 O O . ARG A 1 84 ? -3.726 0.089 9.606 1.00 86.56 84 ARG A O 1
ATOM 640 N N . PRO A 1 85 ? -4.892 -0.918 11.249 1.00 89.62 85 PRO A N 1
ATOM 641 C CA . PRO A 1 85 ? -3.818 -1.807 11.690 1.00 89.62 85 PRO A CA 1
ATOM 642 C C . PRO A 1 85 ? -3.566 -2.927 10.670 1.00 89.62 85 PRO A C 1
ATOM 644 O O . PRO A 1 85 ? -4.489 -3.606 10.218 1.00 89.62 85 PRO A O 1
ATOM 647 N N . VAL A 1 86 ? -2.299 -3.179 10.360 1.00 91.62 86 VAL A N 1
ATOM 648 C CA . VAL A 1 86 ? -1.902 -4.242 9.434 1.00 91.62 86 VA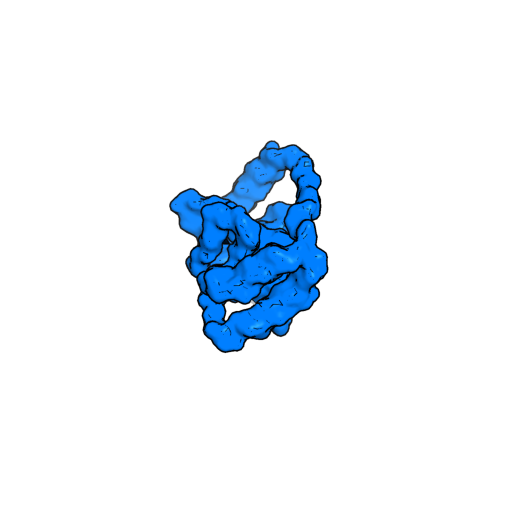L A CA 1
ATOM 649 C C . VAL A 1 86 ? -0.698 -5.030 9.936 1.00 91.62 86 VAL A C 1
ATOM 651 O O . VAL A 1 86 ? 0.027 -4.617 10.848 1.00 91.62 86 VAL A O 1
ATOM 654 N N . MET A 1 87 ? -0.496 -6.185 9.316 1.00 91.38 87 MET A N 1
ATOM 655 C CA . MET A 1 87 ? 0.743 -6.943 9.329 1.00 91.38 87 MET A CA 1
ATOM 656 C C . MET A 1 87 ? 1.375 -6.876 7.942 1.00 91.38 87 MET A C 1
ATOM 658 O O . MET A 1 87 ? 0.701 -7.132 6.944 1.00 91.38 87 MET A O 1
ATOM 662 N N . LEU A 1 88 ? 2.661 -6.550 7.904 1.00 92.38 88 LEU A N 1
ATOM 663 C CA . LEU A 1 88 ? 3.500 -6.586 6.717 1.00 92.38 88 LEU A CA 1
ATOM 664 C C . LEU A 1 88 ? 4.292 -7.892 6.737 1.00 92.38 88 LEU A C 1
ATOM 666 O O . LEU A 1 88 ? 5.147 -8.084 7.602 1.00 92.38 88 LEU A O 1
ATOM 670 N N . ALA A 1 89 ? 3.951 -8.804 5.831 1.00 91.12 89 ALA A N 1
ATOM 671 C CA . ALA A 1 89 ? 4.614 -10.095 5.693 1.00 91.12 89 ALA A CA 1
ATOM 672 C C . ALA A 1 89 ? 5.605 -10.069 4.526 1.00 91.12 89 ALA A C 1
ATOM 674 O O . ALA A 1 89 ? 5.322 -9.454 3.497 1.00 91.12 89 ALA A O 1
ATOM 675 N N . GLU A 1 90 ? 6.738 -10.751 4.698 1.00 89.69 90 GLU A N 1
ATOM 676 C CA . GLU A 1 90 ? 7.721 -10.959 3.632 1.00 89.69 90 GLU A CA 1
ATOM 677 C C . GLU A 1 90 ? 7.075 -11.646 2.425 1.00 89.69 90 GLU A C 1
ATOM 679 O O . GLU A 1 90 ? 6.139 -12.447 2.556 1.00 89.69 90 GLU A O 1
ATOM 684 N N . VAL A 1 91 ? 7.572 -11.304 1.243 1.00 90.00 91 VAL A N 1
ATOM 685 C CA . VAL A 1 91 ? 7.113 -11.851 -0.031 1.00 90.00 91 VAL A CA 1
ATOM 686 C C . VAL A 1 91 ? 8.132 -12.871 -0.522 1.00 90.00 91 VAL A C 1
ATOM 688 O O . VAL A 1 91 ? 9.337 -12.670 -0.394 1.00 90.00 91 VAL A O 1
ATOM 691 N N . ALA A 1 92 ? 7.643 -13.988 -1.056 1.00 87.19 92 ALA A N 1
ATOM 692 C CA . ALA A 1 92 ? 8.504 -15.004 -1.643 1.00 87.19 92 ALA A CA 1
ATOM 693 C C . ALA A 1 92 ? 9.179 -14.447 -2.919 1.00 87.19 92 ALA A C 1
ATOM 695 O O . ALA A 1 92 ? 8.484 -13.791 -3.706 1.00 87.19 92 ALA A O 1
ATOM 696 N N . PRO A 1 93 ? 10.487 -14.679 -3.146 1.00 84.19 93 PRO A N 1
ATOM 697 C CA . PRO A 1 93 ? 11.219 -14.099 -4.276 1.00 84.19 93 PRO A CA 1
ATOM 698 C C . PRO A 1 93 ? 10.595 -14.378 -5.649 1.00 84.19 93 PRO A C 1
ATOM 700 O O . PRO A 1 93 ? 10.680 -13.548 -6.550 1.00 84.19 93 PRO A O 1
ATOM 703 N N . GLU A 1 94 ? 9.917 -15.514 -5.800 1.00 87.50 94 GLU A N 1
ATOM 704 C CA . GLU A 1 94 ? 9.276 -15.959 -7.041 1.00 87.50 94 GLU A CA 1
ATOM 705 C C . GLU A 1 94 ? 8.097 -15.062 -7.449 1.00 87.50 94 GLU A C 1
ATOM 707 O O . GLU A 1 94 ? 7.704 -15.043 -8.612 1.00 87.50 94 GLU A O 1
ATOM 712 N N . LEU A 1 95 ? 7.530 -14.302 -6.505 1.00 90.62 95 LEU A N 1
ATOM 713 C CA . LEU A 1 95 ? 6.447 -13.358 -6.776 1.00 90.62 95 LEU A CA 1
ATOM 714 C C . LEU A 1 95 ? 6.949 -11.988 -7.240 1.00 90.62 95 LEU A C 1
ATOM 716 O O . LEU A 1 95 ? 6.130 -11.175 -7.662 1.00 90.62 95 LEU A O 1
ATOM 720 N N . HIS A 1 96 ? 8.251 -11.693 -7.156 1.00 87.88 96 HIS A N 1
ATOM 721 C CA . HIS A 1 96 ? 8.755 -10.356 -7.475 1.00 87.88 96 HIS A CA 1
ATOM 722 C C . HIS A 1 96 ? 8.498 -9.960 -8.930 1.00 87.88 96 HIS A C 1
ATOM 724 O O . HIS A 1 96 ? 7.997 -8.862 -9.148 1.00 87.88 96 HIS A O 1
ATOM 730 N N . SER A 1 97 ? 8.711 -10.860 -9.894 1.00 89.94 97 SER A N 1
ATOM 731 C CA . SER A 1 97 ? 8.443 -10.584 -11.313 1.00 89.94 97 SER A CA 1
ATOM 732 C C . SER A 1 97 ? 6.960 -10.316 -11.586 1.00 89.94 97 SER A C 1
ATOM 734 O O . SER A 1 97 ? 6.615 -9.319 -12.211 1.00 89.94 97 SER A O 1
ATOM 736 N N . LEU A 1 98 ? 6.066 -11.141 -11.030 1.00 92.75 98 LEU A N 1
ATOM 737 C CA . LEU A 1 98 ? 4.615 -10.938 -11.138 1.00 92.75 98 LEU A CA 1
ATOM 738 C C . LEU A 1 98 ? 4.167 -9.610 -10.513 1.00 92.75 98 LEU A C 1
ATOM 740 O O . LEU A 1 98 ? 3.225 -8.971 -10.982 1.00 92.75 98 LEU A O 1
ATOM 744 N N . LEU A 1 99 ? 4.821 -9.197 -9.428 1.00 91.94 99 LEU A N 1
ATOM 745 C CA . LEU A 1 99 ? 4.551 -7.914 -8.793 1.00 91.94 99 LEU A CA 1
ATOM 746 C C . LEU A 1 99 ? 5.101 -6.752 -9.613 1.00 91.94 99 LEU A C 1
ATOM 748 O O . LEU A 1 99 ? 4.433 -5.726 -9.685 1.00 91.94 99 LEU A O 1
ATOM 752 N N . ASP A 1 100 ? 6.258 -6.901 -10.252 1.00 91.06 100 ASP A N 1
ATOM 753 C CA . ASP A 1 100 ? 6.804 -5.890 -11.156 1.00 91.06 100 ASP A CA 1
ATOM 754 C C . ASP A 1 100 ? 5.863 -5.662 -12.343 1.00 91.06 100 ASP A C 1
ATOM 756 O O . ASP A 1 100 ? 5.537 -4.512 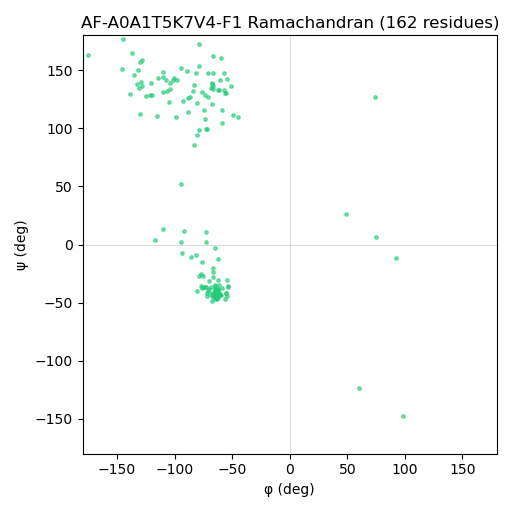-12.635 1.00 91.06 100 ASP A O 1
ATOM 760 N N . ASP A 1 101 ? 5.308 -6.729 -12.924 1.00 92.06 101 ASP A N 1
ATOM 761 C CA . ASP A 1 101 ? 4.266 -6.643 -13.955 1.00 92.06 101 ASP A CA 1
ATOM 762 C C . ASP A 1 101 ? 3.005 -5.932 -13.439 1.00 92.06 101 ASP A C 1
ATOM 764 O O . ASP A 1 101 ? 2.443 -5.072 -14.120 1.00 92.06 101 ASP A O 1
ATOM 768 N N . ALA A 1 102 ? 2.568 -6.224 -12.210 1.00 91.62 102 ALA A N 1
ATOM 769 C CA . ALA A 1 102 ? 1.428 -5.541 -11.595 1.00 91.62 102 ALA A CA 1
ATOM 770 C C . ALA A 1 102 ? 1.707 -4.044 -11.341 1.00 91.62 102 ALA A C 1
ATOM 772 O O . ALA A 1 102 ? 0.828 -3.199 -11.544 1.00 91.62 102 ALA A O 1
ATOM 773 N N . TYR A 1 103 ? 2.929 -3.694 -10.925 1.00 89.44 103 TYR A N 1
ATOM 774 C CA . TYR A 1 103 ? 3.371 -2.305 -10.777 1.00 89.44 103 TYR A CA 1
ATOM 775 C C . TYR A 1 103 ? 3.441 -1.598 -12.132 1.00 89.44 103 TYR A C 1
ATOM 777 O O . TYR A 1 103 ? 2.964 -0.469 -12.237 1.00 89.44 103 TYR A O 1
ATOM 785 N N . LEU A 1 104 ? 3.953 -2.255 -13.174 1.00 89.38 104 LEU A N 1
ATOM 786 C CA . LEU A 1 104 ? 3.977 -1.737 -14.542 1.00 89.38 104 LEU A CA 1
ATOM 787 C C . LEU A 1 104 ? 2.564 -1.521 -15.088 1.00 89.38 104 LEU A C 1
ATOM 789 O O . LEU A 1 104 ? 2.277 -0.468 -15.649 1.00 89.38 104 LEU A O 1
ATOM 793 N N . ALA A 1 105 ? 1.650 -2.463 -14.868 1.00 89.81 105 ALA A N 1
ATOM 794 C CA . ALA A 1 105 ? 0.265 -2.335 -15.304 1.00 89.81 105 ALA A CA 1
ATOM 795 C C . ALA A 1 105 ? -0.442 -1.145 -14.634 1.00 89.81 105 ALA A C 1
ATOM 797 O O . ALA A 1 105 ? -1.168 -0.398 -15.293 1.00 89.81 105 ALA A O 1
ATOM 798 N N . LYS A 1 106 ? -0.214 -0.939 -13.329 1.00 86.62 106 LYS A N 1
ATOM 799 C CA . LYS A 1 106 ? -0.866 0.136 -12.568 1.00 86.62 106 LYS A CA 1
ATOM 800 C C . LYS A 1 106 ? -0.207 1.505 -12.765 1.00 86.62 106 LYS A C 1
ATOM 802 O O . LYS A 1 106 ? -0.908 2.510 -12.859 1.00 86.62 106 LYS A O 1
ATOM 807 N N . TYR A 1 107 ? 1.121 1.559 -12.823 1.00 86.94 107 TYR A N 1
ATOM 808 C CA . TYR A 1 107 ? 1.904 2.799 -12.786 1.00 86.94 107 TYR A CA 1
ATOM 809 C C . TYR A 1 107 ? 2.723 3.055 -14.054 1.00 86.94 107 TYR A C 1
ATOM 811 O O . TYR A 1 107 ? 3.427 4.054 -14.116 1.00 86.94 107 TYR A O 1
ATOM 819 N N . GLY A 1 108 ? 2.627 2.222 -15.092 1.00 82.88 108 GLY A N 1
ATOM 820 C CA . GLY A 1 108 ? 3.398 2.373 -16.336 1.00 82.88 108 GLY A CA 1
ATOM 821 C C . GLY A 1 108 ? 3.114 3.660 -17.116 1.00 82.88 108 GLY A C 1
ATOM 822 O O . GLY A 1 108 ? 3.875 4.020 -18.005 1.00 82.88 108 GLY A O 1
ATOM 823 N N . ARG A 1 109 ? 2.044 4.389 -16.766 1.00 81.31 109 ARG A N 1
ATOM 824 C CA . ARG A 1 109 ? 1.759 5.741 -17.280 1.00 81.31 109 ARG A CA 1
ATOM 825 C C . ARG A 1 109 ? 2.535 6.841 -16.548 1.00 81.31 109 ARG A C 1
ATOM 827 O O . ARG A 1 109 ? 2.472 7.999 -16.954 1.00 81.31 109 ARG A O 1
ATOM 834 N N . CYS A 1 110 ? 3.207 6.513 -15.445 1.00 81.25 110 CYS A N 1
ATOM 835 C CA . CYS A 1 110 ? 4.036 7.451 -14.705 1.00 81.25 110 CYS A CA 1
ATOM 836 C C . CYS A 1 110 ? 5.401 7.664 -15.381 1.00 81.25 110 CYS A C 1
ATOM 838 O O . CYS A 1 110 ? 5.728 6.966 -16.339 1.00 81.25 110 CYS A O 1
ATOM 840 N N . ALA A 1 111 ? 6.214 8.614 -14.898 1.00 76.62 111 ALA A N 1
ATOM 841 C CA . ALA A 1 111 ? 7.542 8.836 -15.464 1.00 76.62 111 ALA A CA 1
ATOM 842 C C . ALA A 1 111 ? 8.368 7.541 -15.445 1.00 76.62 111 ALA A C 1
ATOM 844 O O . ALA A 1 111 ? 8.482 6.884 -14.404 1.00 76.62 111 ALA A O 1
ATOM 845 N N . ALA A 1 112 ? 8.968 7.205 -16.589 1.00 77.38 112 ALA A N 1
ATOM 846 C CA . ALA A 1 112 ? 9.707 5.959 -16.787 1.00 77.38 112 ALA A CA 1
ATOM 847 C C . ALA A 1 112 ? 10.802 5.747 -15.727 1.00 77.38 112 ALA A C 1
ATOM 849 O O . ALA A 1 112 ? 10.992 4.637 -15.244 1.00 77.38 112 ALA A O 1
ATOM 850 N N . GLU A 1 113 ? 11.457 6.822 -15.287 1.00 77.81 113 GLU A N 1
ATOM 851 C CA . GLU A 1 113 ? 12.490 6.807 -14.243 1.00 77.81 113 GLU A CA 1
ATOM 852 C C . GLU A 1 113 ? 11.959 6.329 -12.881 1.00 77.81 113 GLU A C 1
ATOM 854 O O . GLU A 1 113 ? 12.617 5.564 -12.168 1.00 77.81 113 GLU A O 1
ATOM 859 N N . LYS A 1 114 ? 10.738 6.734 -12.511 1.00 76.62 114 LYS A N 1
ATOM 860 C CA . LYS A 1 114 ? 10.102 6.298 -11.259 1.00 76.62 114 LYS A CA 1
ATOM 861 C C . LYS A 1 114 ? 9.684 4.842 -11.325 1.00 76.62 114 LYS A C 1
ATOM 863 O O . LYS A 1 114 ? 9.838 4.119 -10.343 1.00 76.62 114 LYS A O 1
ATOM 868 N N . VAL A 1 115 ? 9.166 4.428 -12.476 1.00 79.00 115 VAL A N 1
ATOM 869 C CA . VAL A 1 115 ? 8.765 3.044 -12.721 1.00 79.00 115 VAL A CA 1
ATOM 870 C C . VAL A 1 115 ? 9.997 2.135 -12.692 1.00 79.00 115 VAL A C 1
ATOM 872 O O . VAL A 1 115 ? 10.013 1.175 -11.934 1.00 79.00 115 VAL A O 1
ATOM 875 N N . ALA A 1 116 ? 11.083 2.507 -13.373 1.00 79.94 116 ALA A N 1
ATOM 876 C CA . ALA A 1 116 ? 12.351 1.777 -13.32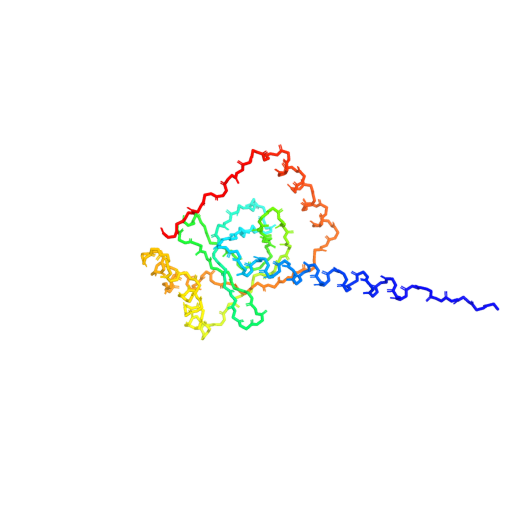4 1.00 79.94 116 ALA A CA 1
ATOM 877 C C . ALA A 1 116 ? 12.924 1.687 -11.899 1.00 79.94 116 ALA A C 1
ATOM 879 O O . ALA A 1 116 ? 13.454 0.654 -11.492 1.00 79.94 116 ALA A O 1
ATOM 880 N N . THR A 1 117 ? 12.777 2.752 -11.101 1.00 80.81 117 THR A N 1
ATOM 881 C CA . THR A 1 117 ? 13.177 2.728 -9.688 1.00 80.81 117 THR A CA 1
ATOM 882 C C . THR A 1 117 ? 12.350 1.716 -8.898 1.00 80.81 117 THR A C 1
ATOM 884 O O . THR A 1 117 ? 12.905 0.979 -8.080 1.00 80.81 117 THR A O 1
ATOM 887 N N . VAL A 1 118 ? 11.034 1.663 -9.130 1.00 77.62 118 VAL A N 1
ATOM 888 C CA . VAL A 1 118 ? 10.139 0.782 -8.375 1.00 77.62 118 VAL A CA 1
ATOM 889 C C . VAL A 1 118 ? 10.258 -0.679 -8.793 1.00 77.62 118 VAL A C 1
ATOM 891 O O . VAL A 1 118 ? 10.022 -1.525 -7.943 1.00 77.62 118 VAL A O 1
ATOM 894 N N . THR A 1 119 ? 10.655 -0.985 -10.030 1.00 82.38 119 THR A N 1
ATOM 895 C CA . THR A 1 119 ? 10.892 -2.355 -10.536 1.00 82.38 119 THR A CA 1
ATOM 896 C C . THR A 1 119 ? 12.345 -2.817 -10.377 1.00 82.38 119 THR A C 1
ATOM 898 O O . THR A 1 119 ? 12.749 -3.811 -10.966 1.00 82.38 119 THR A O 1
ATOM 901 N N . SER A 1 120 ? 13.168 -2.088 -9.619 1.00 83.31 120 SER A N 1
ATOM 902 C CA . SER A 1 120 ? 14.543 -2.504 -9.321 1.00 83.31 120 SER A CA 1
ATOM 903 C C . SER A 1 120 ? 14.593 -3.562 -8.212 1.00 83.31 120 SER A C 1
ATOM 905 O O . SER A 1 120 ? 13.771 -3.540 -7.293 1.00 83.31 120 SER A O 1
ATOM 907 N N . ASP A 1 121 ? 15.630 -4.406 -8.199 1.00 81.50 121 ASP A N 1
ATOM 908 C CA . ASP A 1 121 ? 15.860 -5.402 -7.134 1.00 81.50 121 ASP A CA 1
ATOM 909 C C . ASP A 1 121 ? 15.876 -4.779 -5.728 1.00 81.50 121 ASP A C 1
ATOM 911 O O . ASP A 1 121 ? 15.363 -5.336 -4.753 1.00 81.50 121 ASP A O 1
ATOM 915 N N . ARG A 1 122 ? 16.428 -3.564 -5.614 1.00 81.19 122 ARG A N 1
ATOM 916 C CA . ARG A 1 122 ? 16.449 -2.808 -4.356 1.00 81.19 122 ARG A CA 1
ATOM 917 C C . ARG A 1 122 ? 15.037 -2.479 -3.878 1.00 81.19 122 ARG A C 1
ATOM 919 O O . ARG A 1 122 ? 14.778 -2.508 -2.675 1.00 81.19 122 ARG A O 1
ATOM 926 N N . ALA A 1 123 ? 14.145 -2.131 -4.798 1.00 82.75 123 ALA A N 1
ATOM 927 C CA . ALA A 1 123 ? 12.757 -1.852 -4.480 1.00 82.75 123 ALA A CA 1
ATOM 928 C C . ALA A 1 123 ? 11.985 -3.152 -4.204 1.00 82.75 123 ALA A C 1
ATOM 930 O O . ALA A 1 123 ? 11.203 -3.182 -3.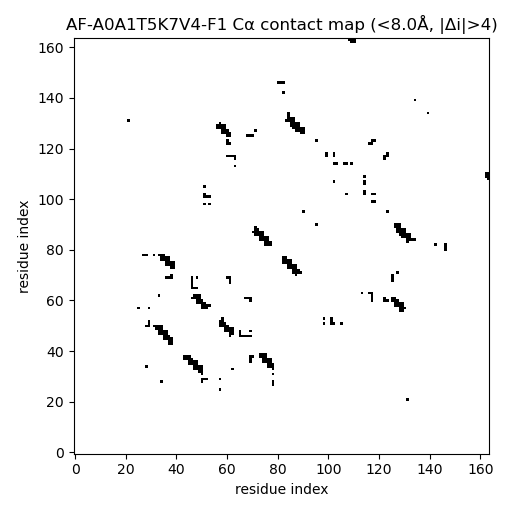251 1.00 82.75 123 ALA A O 1
ATOM 931 N N . ALA A 1 124 ? 12.274 -4.243 -4.921 1.00 84.25 124 ALA A N 1
ATOM 932 C CA . ALA A 1 124 ? 11.718 -5.569 -4.646 1.00 84.25 124 ALA A CA 1
ATOM 933 C C . ALA A 1 124 ? 11.978 -6.015 -3.194 1.00 84.25 124 ALA A C 1
ATOM 935 O O . ALA A 1 124 ? 11.044 -6.433 -2.513 1.00 84.25 124 ALA A O 1
ATOM 936 N N . ALA A 1 125 ? 13.178 -5.766 -2.657 1.00 84.38 125 ALA A N 1
ATOM 937 C CA . ALA A 1 125 ? 13.532 -6.030 -1.254 1.00 84.38 125 ALA A CA 1
ATOM 938 C C . ALA A 1 125 ? 12.761 -5.191 -0.206 1.00 84.38 125 ALA A C 1
ATOM 940 O O . ALA A 1 125 ? 12.965 -5.348 0.998 1.00 84.38 125 ALA A O 1
ATOM 941 N N . THR A 1 126 ? 11.903 -4.262 -0.636 1.00 87.69 126 THR A N 1
ATOM 942 C CA . THR A 1 126 ? 11.011 -3.475 0.236 1.00 87.69 126 THR A CA 1
ATOM 943 C C . THR A 1 126 ? 9.540 -3.848 0.065 1.00 87.69 126 THR A C 1
ATOM 945 O O . THR A 1 126 ? 8.659 -3.105 0.505 1.00 87.69 126 THR A O 1
ATOM 948 N N . THR A 1 127 ? 9.270 -4.970 -0.604 1.00 91.38 127 THR A N 1
ATOM 949 C CA . THR A 1 127 ? 7.912 -5.421 -0.897 1.00 91.38 127 THR A CA 1
ATOM 950 C C . THR A 1 127 ? 7.361 -6.240 0.256 1.00 91.38 127 THR A C 1
ATOM 952 O O . THR A 1 127 ? 7.957 -7.232 0.662 1.00 91.38 127 THR A O 1
ATOM 955 N N . PHE A 1 128 ? 6.181 -5.866 0.741 1.00 93.50 128 PHE A N 1
ATOM 956 C CA . PHE A 1 128 ? 5.479 -6.605 1.783 1.00 93.50 128 PHE A CA 1
ATOM 957 C C . PHE A 1 128 ? 4.044 -6.894 1.372 1.00 93.50 128 PHE A C 1
ATOM 959 O O . PHE A 1 128 ? 3.346 -6.027 0.842 1.00 93.50 128 PHE A O 1
ATOM 966 N N . ARG A 1 129 ? 3.570 -8.097 1.693 1.00 93.81 129 ARG A N 1
ATOM 967 C CA . ARG A 1 129 ? 2.149 -8.436 1.614 1.00 93.81 129 ARG A CA 1
ATOM 968 C C . ARG A 1 129 ? 1.417 -7.815 2.795 1.00 93.81 129 ARG A C 1
ATOM 970 O O . ARG A 1 129 ? 1.820 -7.979 3.949 1.00 93.81 129 ARG A O 1
ATOM 977 N N . VAL A 1 130 ? 0.312 -7.143 2.507 1.00 92.94 130 VAL A N 1
ATOM 978 C CA . VAL A 1 130 ? -0.546 -6.506 3.503 1.00 92.94 130 VAL A CA 1
ATOM 979 C C . VAL A 1 130 ? -1.577 -7.505 4.000 1.00 92.94 130 VAL A C 1
ATOM 981 O O . VAL A 1 130 ? -2.343 -8.079 3.226 1.00 92.94 130 VAL A O 1
ATOM 984 N N . ARG A 1 131 ? -1.645 -7.674 5.319 1.00 91.31 131 ARG A N 1
ATOM 985 C CA . ARG A 1 131 ? -2.731 -8.391 5.988 1.00 91.31 131 ARG A CA 1
ATOM 986 C C . ARG A 1 131 ? -3.414 -7.472 6.979 1.00 91.31 131 ARG A C 1
ATOM 988 O O . ARG A 1 131 ? -2.746 -6.902 7.840 1.00 91.31 131 ARG A O 1
ATOM 995 N N . LEU A 1 132 ? -4.737 -7.367 6.906 1.00 86.25 132 LEU A N 1
ATOM 996 C CA . LEU A 1 132 ? -5.487 -6.707 7.968 1.00 86.25 132 LEU A CA 1
ATOM 997 C C . LEU A 1 132 ? -5.283 -7.461 9.278 1.00 86.25 132 LEU A C 1
ATOM 999 O O . LEU A 1 132 ? -5.368 -8.690 9.338 1.00 86.25 132 LEU A O 1
ATOM 1003 N N . ARG A 1 133 ? -5.000 -6.709 10.338 1.00 84.50 133 ARG A N 1
ATOM 1004 C CA . ARG A 1 133 ? -4.925 -7.239 11.696 1.00 84.50 133 ARG A CA 1
ATOM 1005 C C . ARG A 1 133 ? -6.112 -6.699 12.476 1.00 84.50 133 ARG A C 1
ATOM 1007 O O . ARG A 1 133 ? -6.468 -5.539 12.329 1.00 84.50 133 ARG A O 1
ATOM 1014 N N . ARG A 1 134 ? -6.686 -7.489 13.382 1.00 74.19 134 ARG A N 1
ATOM 1015 C CA . ARG A 1 134 ? -7.605 -6.913 14.373 1.00 74.19 134 ARG A CA 1
ATOM 1016 C C . ARG A 1 134 ? -6.822 -6.016 15.329 1.00 74.19 134 ARG A C 1
ATOM 1018 O O . ARG A 1 134 ? -5.905 -6.503 15.990 1.00 74.19 134 ARG A O 1
ATOM 1025 N N . ALA A 1 135 ? -7.185 -4.738 15.411 1.00 66.69 135 ALA A N 1
ATOM 1026 C CA . ALA A 1 135 ? -6.661 -3.870 16.462 1.00 66.69 135 ALA A CA 1
ATOM 1027 C C . ALA A 1 135 ? -7.190 -4.315 17.826 1.00 66.69 135 ALA A C 1
ATOM 1029 O O . ALA A 1 135 ? -8.380 -4.61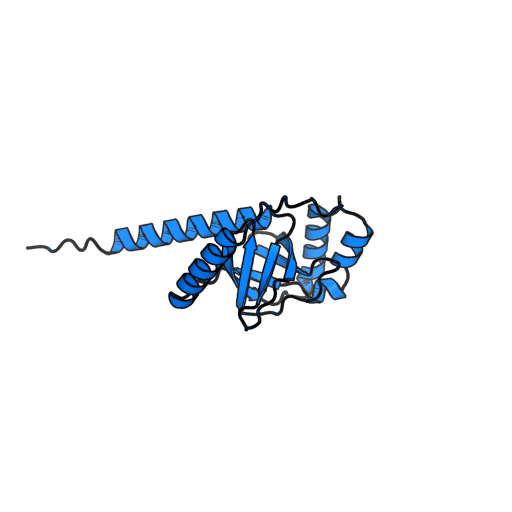3 17.984 1.00 66.69 135 ALA A O 1
ATOM 1030 N N . THR A 1 136 ? -6.316 -4.298 18.825 1.00 74.19 136 THR A N 1
ATOM 1031 C CA . THR A 1 136 ? -6.738 -4.374 20.224 1.00 74.19 136 THR A CA 1
ATOM 1032 C C . THR A 1 136 ? -7.523 -3.117 20.608 1.00 74.19 136 THR A C 1
ATOM 1034 O O . THR A 1 136 ? -7.452 -2.090 19.934 1.00 74.19 136 THR A O 1
ATOM 1037 N N . TRP A 1 137 ? -8.275 -3.171 21.708 1.00 55.97 137 TRP A N 1
ATOM 1038 C CA . TRP A 1 137 ? -9.029 -2.014 22.205 1.00 55.97 137 TRP A CA 1
ATOM 1039 C C . TRP A 1 137 ? -8.140 -0.777 22.430 1.00 55.97 137 TRP A C 1
ATOM 1041 O O . TRP A 1 137 ? -8.496 0.327 22.031 1.00 55.97 137 TRP A O 1
ATOM 1051 N N . SER A 1 138 ? -6.943 -0.963 22.995 1.00 63.38 138 SER A N 1
ATOM 1052 C CA . SER A 1 138 ? -5.979 0.123 23.208 1.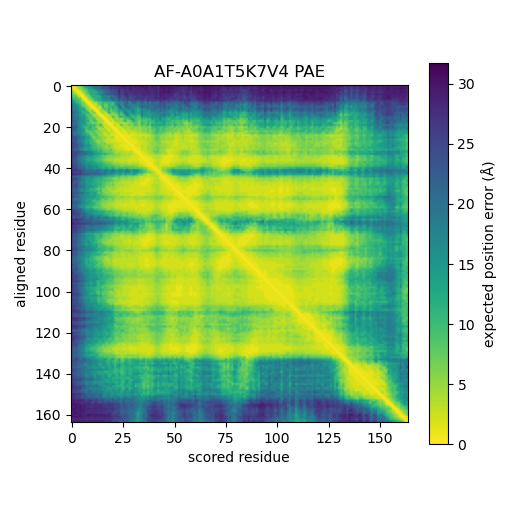00 63.38 138 SER A CA 1
ATOM 1053 C C . SER A 1 138 ? -5.469 0.731 21.898 1.00 63.38 138 SER A C 1
ATOM 1055 O O . SER A 1 138 ? -5.339 1.948 21.795 1.00 63.38 138 SER A O 1
ATOM 1057 N N . GLU A 1 139 ? -5.238 -0.092 20.876 1.00 68.56 139 GLU A N 1
ATOM 1058 C CA . GLU A 1 139 ? -4.840 0.367 19.542 1.00 68.56 139 GLU A CA 1
ATOM 1059 C C . GLU A 1 139 ? -5.975 1.123 18.839 1.00 68.56 139 GLU A C 1
ATOM 1061 O O . GLU A 1 139 ? -5.717 2.119 18.165 1.00 68.56 139 GLU A O 1
ATOM 1066 N N . GLN A 1 140 ? -7.231 0.700 19.029 1.00 65.00 140 GLN A N 1
ATOM 1067 C CA . GLN A 1 140 ? -8.403 1.412 18.506 1.00 65.00 140 GLN A CA 1
ATOM 1068 C C . GLN A 1 140 ? -8.528 2.808 19.125 1.00 65.00 140 GLN A C 1
ATOM 1070 O O . GLN A 1 140 ? -8.730 3.782 18.402 1.00 65.00 140 GLN A O 1
ATOM 1075 N N . VAL A 1 141 ? -8.349 2.920 20.444 1.00 69.94 141 VAL A N 1
ATOM 1076 C CA . VAL A 1 141 ? -8.384 4.207 21.152 1.00 69.94 141 VAL A CA 1
ATOM 1077 C C . VAL A 1 141 ? -7.229 5.110 20.711 1.00 69.94 141 VAL A C 1
ATOM 1079 O O . VAL A 1 141 ? -7.461 6.274 20.392 1.00 69.94 141 VAL A O 1
ATOM 1082 N N . ALA A 1 142 ? -6.002 4.586 20.616 1.00 69.19 142 ALA A N 1
ATOM 1083 C CA . ALA A 1 142 ? -4.851 5.356 20.139 1.00 69.19 142 ALA A CA 1
ATOM 1084 C C . ALA A 1 142 ? -5.052 5.861 18.698 1.00 69.19 142 ALA A C 1
ATOM 1086 O O . ALA A 1 142 ? -4.815 7.034 18.414 1.00 69.19 142 ALA A O 1
ATOM 1087 N N . ALA A 1 143 ? -5.565 5.009 17.803 1.00 64.31 143 ALA A N 1
ATOM 1088 C CA . ALA A 1 143 ? -5.888 5.397 16.433 1.00 64.31 143 ALA A CA 1
ATOM 1089 C C . ALA A 1 143 ? -6.985 6.472 16.376 1.00 64.31 143 ALA A C 1
ATOM 1091 O O . ALA A 1 143 ? -6.855 7.418 15.605 1.00 64.31 143 ALA A O 1
ATOM 1092 N N . ALA A 1 144 ? -8.030 6.369 17.204 1.00 65.19 144 ALA A N 1
ATOM 1093 C CA . ALA A 1 144 ? -9.092 7.373 17.277 1.00 65.19 144 ALA A CA 1
ATOM 1094 C C . ALA A 1 144 ? -8.570 8.734 17.772 1.00 65.19 144 ALA A C 1
ATOM 1096 O O . ALA A 1 144 ? -8.912 9.771 17.203 1.00 65.19 144 ALA A O 1
ATOM 1097 N N . VAL A 1 145 ? -7.693 8.735 18.782 1.00 69.38 145 VAL A N 1
ATOM 1098 C CA . VAL A 1 145 ? -7.035 9.950 19.288 1.00 69.38 145 VAL A CA 1
ATOM 1099 C C . VAL A 1 145 ? -6.129 10.573 18.223 1.00 69.38 145 VAL A C 1
ATOM 1101 O O . VAL A 1 145 ? -6.174 11.787 18.021 1.00 69.38 145 VAL A O 1
ATOM 1104 N N . ASP A 1 146 ? -5.344 9.768 17.504 1.00 66.44 146 ASP A N 1
ATOM 1105 C CA . ASP A 1 146 ? -4.496 10.242 16.406 1.00 66.44 146 ASP A CA 1
ATOM 1106 C C . ASP A 1 146 ? -5.319 10.794 15.236 1.00 66.44 146 ASP A C 1
ATOM 1108 O O . ASP A 1 146 ? -4.975 11.844 14.694 1.00 66.44 146 ASP A O 1
ATOM 1112 N N . SER A 1 147 ? -6.429 10.147 14.867 1.00 61.94 147 SER A N 1
ATOM 1113 C CA . SER A 1 147 ? -7.363 10.651 13.853 1.00 61.94 147 SER A CA 1
ATOM 1114 C C . SER A 1 147 ? -7.999 11.977 14.274 1.00 61.94 147 SER A C 1
ATOM 1116 O O . SER A 1 147 ? -8.055 12.897 13.460 1.00 61.94 147 SER A O 1
ATOM 1118 N N . ALA A 1 148 ? -8.413 12.122 15.538 1.00 65.75 148 ALA A N 1
ATOM 1119 C CA . ALA A 1 148 ? -8.966 13.370 16.067 1.00 65.75 148 ALA A CA 1
ATOM 1120 C C . ALA A 1 148 ? -7.921 14.499 16.084 1.00 65.75 148 ALA A C 1
ATOM 1122 O O . ALA A 1 148 ? -8.189 15.610 15.626 1.00 65.75 148 ALA A O 1
ATOM 1123 N N . ARG A 1 149 ? -6.690 14.207 16.526 1.00 70.56 149 ARG A N 1
ATOM 1124 C CA . ARG A 1 149 ? -5.556 15.146 16.451 1.00 70.56 149 ARG A CA 1
ATOM 1125 C C . ARG A 1 149 ? -5.206 15.503 15.010 1.00 70.56 149 ARG A C 1
ATOM 1127 O O . ARG A 1 149 ? -4.870 16.650 14.739 1.00 70.56 149 ARG A O 1
ATOM 1134 N N . GLY A 1 150 ? -5.277 14.537 14.097 1.00 61.69 150 GLY A N 1
ATOM 1135 C CA . GLY A 1 150 ? -5.069 14.729 12.668 1.00 61.69 150 GLY A CA 1
ATOM 1136 C C . GLY A 1 150 ? -6.123 15.650 12.061 1.00 61.69 150 GLY A C 1
ATOM 1137 O O . GLY A 1 150 ? -5.758 16.594 11.372 1.00 61.69 150 GLY A O 1
ATOM 1138 N N . ALA A 1 151 ? -7.406 15.435 12.368 1.00 60.28 151 ALA A N 1
ATOM 1139 C CA . ALA A 1 151 ? -8.510 16.289 11.930 1.00 60.28 151 ALA A CA 1
ATOM 1140 C C . ALA A 1 151 ? -8.355 17.734 12.431 1.00 60.28 151 ALA A C 1
ATOM 1142 O O . ALA A 1 151 ? -8.488 18.665 11.645 1.00 60.28 151 ALA A O 1
ATOM 1143 N N . LEU A 1 152 ? -7.964 17.918 13.698 1.00 59.62 152 LEU A N 1
ATOM 1144 C CA . LEU A 1 152 ? -7.676 19.237 14.277 1.00 59.62 152 LEU A CA 1
ATOM 1145 C C . LEU A 1 152 ? -6.446 19.921 13.655 1.00 59.62 152 LEU A C 1
ATOM 1147 O O . LEU A 1 152 ? -6.331 21.142 13.700 1.00 59.62 152 LEU A O 1
ATOM 1151 N N . ARG A 1 153 ? -5.519 19.150 13.075 1.00 61.88 153 ARG A N 1
ATOM 1152 C CA . ARG A 1 153 ? -4.313 19.660 12.402 1.00 61.88 153 ARG A CA 1
ATOM 1153 C C . ARG A 1 153 ? -4.491 19.860 10.894 1.00 61.88 153 ARG A C 1
ATOM 1155 O O . ARG A 1 153 ? -3.580 20.399 10.263 1.00 61.88 153 ARG A O 1
ATOM 1162 N N . ARG A 1 154 ? -5.612 19.445 10.289 1.00 45.19 154 ARG A N 1
ATOM 1163 C CA . ARG A 1 154 ? -5.817 19.612 8.843 1.00 45.19 154 ARG A CA 1
ATOM 1164 C C . ARG A 1 154 ? -6.106 21.074 8.498 1.00 45.19 154 ARG A C 1
ATOM 1166 O O . ARG A 1 154 ? -7.218 21.557 8.665 1.00 45.19 154 ARG A O 1
ATOM 1173 N N . ARG A 1 155 ? -5.126 21.729 7.871 1.00 38.62 155 ARG A N 1
ATOM 1174 C CA . ARG A 1 155 ? -5.414 22.527 6.668 1.00 38.62 155 ARG A CA 1
ATOM 1175 C C . ARG A 1 155 ? -5.833 21.561 5.549 1.00 38.62 155 ARG A C 1
ATOM 1177 O O . ARG A 1 155 ? -5.333 20.432 5.551 1.00 38.62 155 ARG A O 1
ATOM 1184 N N . PRO A 1 156 ? -6.722 21.951 4.618 1.00 36.28 156 PRO A N 1
ATOM 1185 C CA . PRO A 1 156 ? -7.017 21.127 3.454 1.00 36.28 156 PRO A CA 1
ATOM 1186 C C . PRO A 1 156 ? -5.710 20.912 2.687 1.00 36.28 156 PRO A C 1
ATOM 1188 O O . PRO A 1 156 ? -5.175 21.827 2.071 1.00 36.28 156 PRO A O 1
ATOM 1191 N N . ALA A 1 157 ? -5.148 19.711 2.806 1.00 37.00 157 ALA A N 1
ATOM 1192 C CA . ALA A 1 157 ? -4.112 19.258 1.906 1.00 37.00 157 ALA A CA 1
ATOM 1193 C C . ALA A 1 157 ? -4.848 18.786 0.660 1.00 37.00 157 ALA A C 1
ATOM 1195 O O . ALA A 1 157 ? -5.332 17.656 0.605 1.00 37.00 157 ALA A O 1
ATOM 1196 N N . GLU A 1 158 ? -4.973 19.692 -0.304 1.00 35.31 158 GLU A N 1
ATOM 1197 C CA . GLU A 1 158 ? -5.026 19.323 -1.710 1.00 35.31 158 GLU A CA 1
ATOM 1198 C C . GLU A 1 158 ? -3.910 18.296 -1.905 1.00 35.31 158 GLU A C 1
ATOM 1200 O O . GLU A 1 158 ? -2.746 18.624 -1.688 1.00 35.31 158 GLU A O 1
ATOM 1205 N N . GLN A 1 159 ? -4.252 17.023 -2.123 1.00 46.06 159 GLN A N 1
ATOM 1206 C CA . GLN A 1 159 ? -3.260 16.019 -2.486 1.00 46.06 159 GLN A CA 1
ATOM 1207 C C . GLN A 1 159 ? -2.886 16.355 -3.928 1.00 46.06 159 GLN A C 1
ATOM 1209 O O . GLN A 1 159 ? -3.656 16.025 -4.833 1.00 46.06 159 GLN A O 1
ATOM 1214 N N . PRO A 1 160 ? -1.758 17.045 -4.184 1.00 38.94 160 PRO A N 1
ATOM 1215 C CA . PRO A 1 160 ? -1.370 17.288 -5.555 1.00 38.94 160 PRO A CA 1
ATOM 1216 C C . PRO A 1 160 ? -1.003 15.916 -6.103 1.00 38.94 160 PRO A C 1
ATOM 1218 O O . PRO A 1 160 ? -0.339 15.145 -5.405 1.00 38.94 160 PRO A O 1
ATOM 1221 N N . CYS A 1 161 ? -1.400 15.605 -7.335 1.00 41.94 161 CYS A N 1
ATOM 1222 C CA . CYS A 1 161 ? -0.783 14.507 -8.067 1.00 41.94 161 CYS A CA 1
ATOM 1223 C C . CYS A 1 161 ? 0.737 14.681 -7.976 1.00 41.94 161 CYS A C 1
ATOM 1225 O O . CYS A 1 161 ? 1.258 15.600 -8.608 1.00 41.94 161 CYS A O 1
ATOM 1227 N N . PRO A 1 162 ? 1.495 13.827 -7.265 1.00 44.72 162 PRO A N 1
ATOM 1228 C CA . PRO A 1 162 ? 2.930 13.863 -7.370 1.00 44.72 162 PRO A CA 1
ATOM 1229 C C . PRO A 1 162 ? 3.317 12.825 -8.417 1.00 44.72 162 PRO A C 1
ATOM 1231 O O . PRO A 1 162 ? 4.200 12.014 -8.163 1.00 44.72 162 PRO A O 1
ATOM 1234 N N . THR A 1 163 ? 2.671 12.931 -9.592 1.00 45.56 163 THR A N 1
ATOM 1235 C CA . THR A 1 163 ? 3.336 12.709 -10.873 1.00 45.56 163 THR A CA 1
ATOM 1236 C C . THR A 1 163 ? 3.613 11.191 -11.120 1.00 45.56 163 THR A C 1
ATOM 1238 O O . THR A 1 163 ? 4.106 10.443 -10.278 1.00 45.56 163 THR A O 1
ATOM 1241 N N . CYS A 1 164 ? 3.198 10.601 -12.241 1.00 43.88 164 CYS A N 1
ATOM 1242 C CA . CYS A 1 164 ? 3.831 10.888 -13.529 1.00 43.88 164 CYS A CA 1
ATOM 1243 C C . CYS A 1 164 ? 5.137 11.633 -13.348 1.00 43.88 164 CYS A C 1
ATOM 1245 O O . CYS A 1 164 ? 5.147 12.856 -13.523 1.00 43.88 164 CYS A O 1
#

Foldseek 3Di:
DDDPPPPPPVVVVVVVVVVVVVVVVVVLLQPDQWKWKFAPDPPTDTFIWGWHDDPNWIKTWGFPPTPDFDDFAWIWIDDPLDIFIKGWADDDPVCLVVVLVRLCVVCVVWDPVRSCVCSDPVRSRRMTIIDGDDDDPVRVVVSVVVSVVVVVPDDPPPPPPPTD

Radius of gyration: 18.26 Å; Cα contacts (8 Å, |Δi|>4): 214; chains: 1; bounding box: 56×43×49 Å

pLDDT: mean 75.46, std 15.51, range [35.31, 93.81]

Solvent-accessible surface area (backbone atoms only — not comparable to full-atom values): 9338 Å² total; per-residue (Å²): 138,84,82,79,78,74,65,64,62,61,56,50,52,54,51,51,57,50,51,51,55,52,48,54,51,52,50,52,49,50,70,34,81,60,36,33,42,24,48,67,58,83,89,46,62,74,29,48,22,33,46,37,62,60,90,97,42,42,35,38,26,42,31,75,91,42,101,51,70,72,70,74,39,60,29,29,41,34,49,99,80,50,72,45,46,28,34,30,38,85,61,65,77,85,50,47,63,62,46,37,52,39,46,43,73,75,42,60,85,30,42,66,70,54,48,54,50,48,61,28,72,77,27,50,77,34,38,26,37,58,37,86,42,88,65,51,74,70,52,49,51,52,50,52,53,52,45,51,54,46,59,77,62,57,67,90,71,77,79,70,83,83,63,86

Nearest PDB structures (foldseek):
  4ybn-assembly1_B  TM=4.858E-01  e=1.381E-02  Mycolicibacterium smegmatis MC2 155
  6eci-assembly5_I  TM=5.157E-01  e=7.589E-02  Mycolicibacterium smegmatis MC2 155
  3db0-assembly1_B  TM=5.439E-01  e=1.195E-01  Listeria innocua
  6eci-assembly7_M  TM=5.037E-01  e=8.999E-02  Mycolicibacterium smegmatis MC2 155
  6eci-assembly10_S  TM=4.946E-01  e=1.779E-01  Mycolicibacterium smegmatis MC2 155

Mean predicted aligned error: 10.55 Å

Sequence (164 aa):
MARVTVRPVVTLLTRAASFLRDLDFLDDLGAATAVQVVPAREPGRPQRSWVVRLGHDLYVRSAPGSVGRAGGGRAHLQVDGTRRPVMLAEVAPELHSLLDDAYLAKYGRCAAEKVATVTSDRAAATTFRVRLRRATWSEQVAAAVDSARGALRRRPAEQPCPTC

Organism: NCBI:txid526729

Secondary structure (DSSP, 8-state):
------HHHHHHHHHHHHHHHHHHHHHHHHH-S-EEEEESSSS---EEEEEEEETTEEEEEEPTT-SSPPPSEEEEEEETTEEEEEEEEEPPGGGHHHHHHHHHHHHTTS-HHHHHHHTSHHHHTT-EEEEE-PPPHHHHHHHHHHHHHHHHH-----------

InterPro domains:
  IPR016888 Uncharacterised conserved protein UCP028498 [PF10012] (26-130)